Protein AF-A0A8T4I5X8-F1 (afdb_monomer_lite)

Structure (mmCIF, N/CA/C/O backbone):
data_AF-A0A8T4I5X8-F1
#
_entry.id   AF-A0A8T4I5X8-F1
#
loop_
_atom_site.group_PDB
_atom_site.id
_atom_site.type_symbol
_atom_site.label_atom_id
_atom_site.label_alt_id
_atom_site.label_comp_id
_atom_site.label_asym_id
_atom_site.label_enti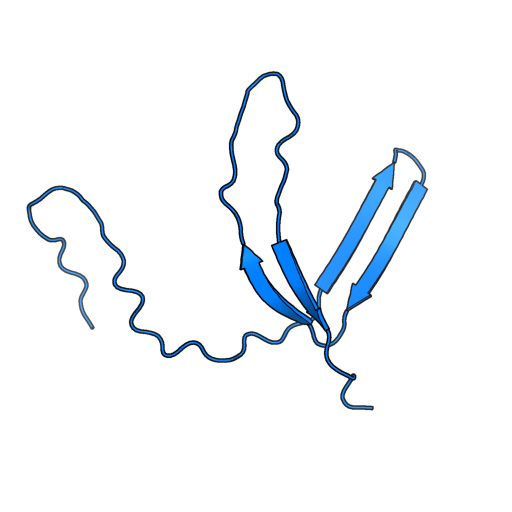ty_id
_atom_site.label_seq_id
_atom_site.pdbx_PDB_ins_code
_atom_site.Cartn_x
_atom_site.Cartn_y
_atom_site.Cartn_z
_atom_site.occupancy
_atom_site.B_iso_or_equiv
_atom_site.auth_seq_id
_atom_site.auth_comp_id
_atom_site.auth_asym_id
_atom_site.auth_atom_id
_atom_site.pdbx_PDB_model_num
ATOM 1 N N . ALA A 1 1 ? 26.486 -6.068 14.491 1.00 40.66 1 ALA A N 1
ATOM 2 C CA . ALA A 1 1 ? 27.405 -5.493 15.488 1.00 40.66 1 ALA A CA 1
ATOM 3 C C . ALA A 1 1 ? 26.584 -5.208 16.734 1.00 40.66 1 ALA A C 1
ATOM 5 O O . ALA A 1 1 ? 25.426 -4.839 16.572 1.00 40.66 1 ALA A O 1
ATOM 6 N N . ASP A 1 2 ? 27.142 -5.507 17.906 1.00 44.84 2 ASP A N 1
ATOM 7 C CA . ASP A 1 2 ? 26.475 -5.482 19.213 1.00 44.84 2 ASP A CA 1
ATOM 8 C C . ASP A 1 2 ? 25.733 -4.171 19.487 1.00 44.84 2 ASP A C 1
ATOM 10 O O . ASP A 1 2 ? 26.254 -3.088 19.226 1.00 44.84 2 ASP A O 1
ATOM 14 N N . LEU A 1 3 ? 24.513 -4.296 20.008 1.00 57.59 3 LEU A N 1
ATOM 15 C CA . LEU A 1 3 ? 23.651 -3.179 20.380 1.00 57.59 3 LEU A CA 1
ATOM 16 C C . LEU A 1 3 ? 23.799 -2.922 21.882 1.00 57.59 3 LEU A C 1
ATOM 18 O O . LEU A 1 3 ? 23.109 -3.548 22.686 1.00 57.59 3 LEU A O 1
ATOM 22 N N . GLU A 1 4 ? 24.684 -2.003 22.264 1.00 61.69 4 GLU A N 1
ATOM 23 C CA . GLU A 1 4 ? 24.670 -1.436 23.614 1.00 61.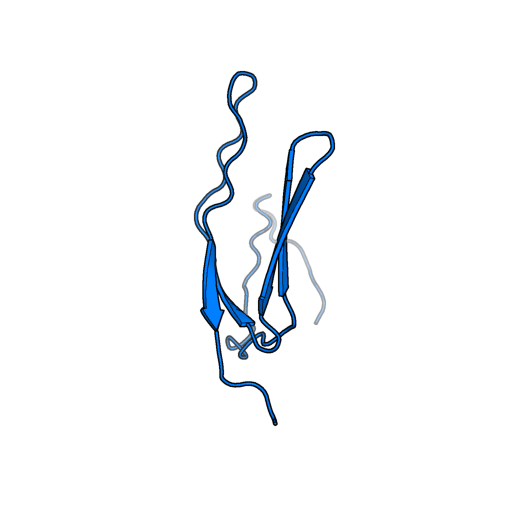69 4 GLU A CA 1
ATOM 24 C C . GLU A 1 4 ? 23.790 -0.174 23.641 1.00 61.69 4 GLU A C 1
ATOM 26 O O . GLU A 1 4 ? 23.959 0.703 22.791 1.00 61.69 4 GLU A O 1
ATOM 31 N N . PRO A 1 5 ? 22.835 -0.068 24.583 1.00 58.97 5 PRO A N 1
ATOM 32 C CA . PRO A 1 5 ? 21.980 1.106 24.712 1.00 58.97 5 PRO A CA 1
ATOM 33 C C . PRO A 1 5 ? 22.772 2.304 25.250 1.00 58.97 5 PRO A C 1
ATOM 35 O O . PRO A 1 5 ? 23.512 2.186 26.231 1.00 58.97 5 PRO A O 1
ATOM 38 N N . ASP A 1 6 ? 22.585 3.477 24.647 1.00 59.62 6 ASP A N 1
ATOM 39 C CA . ASP A 1 6 ? 23.113 4.728 25.174 1.00 59.62 6 ASP A CA 1
ATOM 40 C C . ASP A 1 6 ? 22.318 5.148 26.424 1.00 59.62 6 ASP A C 1
ATOM 42 O O . ASP A 1 6 ? 21.090 5.100 26.492 1.00 59.62 6 ASP A O 1
ATOM 46 N N . GLY A 1 7 ? 23.044 5.509 27.484 1.00 59.91 7 GLY A N 1
ATOM 47 C CA . GLY A 1 7 ? 22.519 5.751 28.836 1.00 59.91 7 GLY A CA 1
ATOM 48 C C . GLY A 1 7 ? 21.603 6.972 29.002 1.00 59.91 7 GLY A C 1
ATOM 49 O O . GLY A 1 7 ? 21.508 7.509 30.103 1.00 59.91 7 GLY A O 1
ATOM 50 N N . THR A 1 8 ? 20.947 7.436 27.940 1.00 59.41 8 THR A N 1
ATOM 51 C CA . THR A 1 8 ? 20.002 8.564 27.923 1.00 59.41 8 THR A CA 1
ATOM 52 C C . THR A 1 8 ? 18.538 8.114 27.915 1.00 59.41 8 THR A C 1
ATOM 54 O O . THR A 1 8 ? 17.644 8.954 27.985 1.00 59.41 8 THR A O 1
ATOM 57 N N . GLY A 1 9 ? 18.269 6.801 27.882 1.00 57.47 9 GLY A N 1
ATOM 58 C CA . GLY A 1 9 ? 16.908 6.251 27.940 1.00 57.47 9 GLY A CA 1
ATOM 59 C C . GLY A 1 9 ? 16.082 6.491 26.672 1.00 57.47 9 GLY A C 1
ATOM 60 O O . GLY A 1 9 ? 14.878 6.243 26.675 1.00 57.47 9 GLY A O 1
ATOM 61 N N . ILE A 1 10 ? 16.719 6.955 25.595 1.00 56.72 10 ILE A N 1
ATOM 62 C CA . ILE A 1 10 ? 16.110 7.125 24.279 1.00 56.72 10 ILE A CA 1
ATOM 63 C C . ILE A 1 10 ? 16.734 6.078 23.364 1.00 56.72 10 ILE A C 1
ATOM 65 O O . ILE A 1 10 ? 17.840 6.256 22.875 1.00 56.72 10 ILE A O 1
ATOM 69 N N . THR A 1 11 ? 16.019 4.984 23.103 1.00 55.72 11 THR A N 1
ATOM 70 C CA . THR A 1 11 ? 16.415 4.053 22.042 1.00 55.72 11 THR A CA 1
ATOM 71 C C . THR A 1 11 ? 16.256 4.761 20.700 1.00 55.72 11 THR A C 1
ATOM 73 O O . THR A 1 11 ? 15.143 4.897 20.195 1.00 55.72 11 THR A O 1
ATOM 76 N N . SER A 1 12 ? 17.361 5.243 20.134 1.00 53.91 12 SER A N 1
ATOM 77 C CA . SER A 1 12 ? 17.390 5.782 18.776 1.00 53.91 12 SER A CA 1
ATOM 78 C C . SER A 1 12 ? 17.944 4.728 17.817 1.00 53.91 12 SER A C 1
ATOM 80 O O . SER A 1 12 ? 19.011 4.155 18.031 1.00 53.91 12 SER A O 1
ATOM 82 N N . PHE A 1 13 ? 17.191 4.427 16.761 1.00 53.25 13 PHE A N 1
ATOM 83 C CA . PHE A 1 13 ? 17.648 3.540 15.700 1.00 53.25 13 PHE A CA 1
ATOM 84 C C . PHE A 1 13 ? 18.407 4.386 14.681 1.00 53.25 13 PHE A C 1
ATOM 86 O O . PHE A 1 13 ? 17.807 5.145 13.924 1.00 53.25 13 PHE A O 1
ATOM 93 N N . ALA A 1 14 ? 19.734 4.273 14.661 1.00 51.88 14 ALA A N 1
ATOM 94 C CA . ALA A 1 14 ? 20.518 4.768 13.538 1.00 51.88 14 ALA A CA 1
ATOM 95 C C . ALA A 1 14 ? 20.295 3.814 12.356 1.00 51.88 14 ALA A C 1
ATOM 97 O O . ALA A 1 14 ? 20.977 2.793 12.235 1.00 51.88 14 ALA A O 1
ATOM 98 N N . GLU A 1 15 ? 19.311 4.119 11.509 1.00 47.41 15 GLU A N 1
ATOM 99 C CA . GLU A 1 15 ? 19.040 3.399 10.264 1.00 47.41 15 GLU A CA 1
ATOM 100 C C . GLU A 1 15 ? 20.225 3.602 9.302 1.00 47.41 15 GLU A C 1
ATOM 102 O O . GLU A 1 15 ? 20.239 4.464 8.434 1.00 47.41 15 GLU A O 1
ATOM 107 N N . THR A 1 16 ? 21.293 2.831 9.518 1.00 52.47 16 THR A N 1
ATOM 108 C CA . T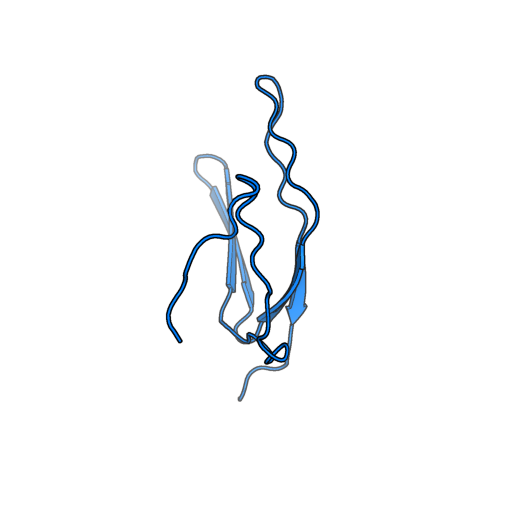HR A 1 16 ? 22.532 2.855 8.719 1.00 52.47 16 THR A CA 1
ATOM 109 C C . THR A 1 16 ? 22.456 1.815 7.598 1.00 52.47 16 THR A C 1
ATOM 111 O O . THR A 1 16 ? 23.448 1.191 7.229 1.00 52.47 16 THR A O 1
ATOM 114 N N . ALA A 1 17 ? 21.261 1.568 7.067 1.00 50.84 17 ALA A N 1
ATOM 115 C CA . ALA A 1 17 ? 21.108 0.815 5.838 1.00 50.84 17 ALA A CA 1
ATOM 116 C C . ALA A 1 17 ? 21.080 1.838 4.706 1.00 50.84 17 ALA A C 1
ATOM 118 O O . ALA A 1 17 ? 20.232 2.724 4.687 1.00 50.84 17 ALA A O 1
ATOM 119 N N . SER A 1 18 ? 22.019 1.750 3.762 1.00 53.69 18 SER A N 1
ATOM 120 C CA . SER A 1 18 ? 21.818 2.411 2.472 1.00 53.69 18 SER A CA 1
ATOM 121 C C . SER A 1 18 ? 20.434 1.989 1.972 1.00 53.69 18 SER A C 1
ATOM 123 O O . SER A 1 18 ? 20.206 0.777 1.946 1.00 53.69 18 SER A O 1
ATOM 125 N N . PRO A 1 19 ? 19.516 2.918 1.643 1.00 61.59 19 PRO A N 1
ATOM 126 C CA . PRO A 1 19 ? 18.167 2.559 1.230 1.00 61.59 19 PRO A CA 1
ATOM 127 C C . PRO A 1 19 ? 18.278 1.704 -0.029 1.00 61.59 19 PRO A C 1
ATOM 129 O O . PRO A 1 19 ? 18.581 2.189 -1.119 1.00 61.59 19 PRO A O 1
ATOM 132 N N . GLN A 1 20 ? 18.154 0.394 0.154 1.00 68.75 20 GLN A N 1
ATOM 133 C CA . GLN A 1 20 ? 18.082 -0.552 -0.940 1.00 68.75 20 GLN A CA 1
ATOM 134 C C . GLN A 1 20 ? 16.626 -0.574 -1.393 1.00 68.75 20 GLN A C 1
ATOM 136 O O . GLN A 1 20 ? 15.750 -0.638 -0.528 1.00 68.75 20 GLN A O 1
ATOM 141 N N . PRO A 1 21 ? 16.364 -0.528 -2.711 1.00 74.25 21 PRO A N 1
ATOM 142 C CA . PRO A 1 21 ? 15.010 -0.623 -3.230 1.00 74.25 21 PRO A CA 1
ATOM 143 C C . PRO A 1 21 ? 14.311 -1.865 -2.677 1.00 74.25 21 PRO A C 1
ATOM 145 O O . PRO A 1 21 ? 14.724 -2.995 -2.951 1.00 74.25 21 PRO A O 1
ATOM 148 N N . ASP A 1 22 ? 13.261 -1.661 -1.887 1.00 83.88 22 ASP A N 1
ATOM 149 C CA . ASP A 1 22 ? 12.484 -2.737 -1.275 1.00 83.88 22 ASP A CA 1
ATOM 150 C C . ASP A 1 22 ? 11.301 -3.105 -2.174 1.00 83.88 22 ASP A C 1
ATOM 152 O O . ASP A 1 22 ? 10.141 -2.767 -1.917 1.00 83.88 22 ASP A O 1
ATOM 156 N N . ARG A 1 23 ? 11.625 -3.779 -3.279 1.00 88.81 23 ARG A N 1
ATOM 157 C CA . ARG A 1 23 ? 10.636 -4.230 -4.259 1.00 88.81 23 ARG A CA 1
ATOM 158 C C . ARG A 1 23 ? 10.008 -5.539 -3.814 1.00 88.81 23 ARG A C 1
ATOM 160 O O . ARG A 1 23 ? 10.695 -6.547 -3.644 1.00 88.81 23 ARG A O 1
ATOM 167 N N . ARG A 1 24 ? 8.687 -5.533 -3.663 1.00 89.94 24 ARG A N 1
ATOM 168 C CA . ARG A 1 24 ? 7.903 -6.717 -3.308 1.00 89.94 24 ARG A CA 1
ATOM 169 C C . ARG A 1 24 ? 6.496 -6.657 -3.888 1.00 89.94 24 ARG A C 1
ATOM 171 O O . ARG A 1 24 ? 6.031 -5.615 -4.344 1.00 89.94 24 ARG A O 1
ATOM 178 N N . ALA A 1 25 ? 5.814 -7.793 -3.834 1.00 92.06 25 ALA A N 1
ATOM 179 C CA . ALA A 1 25 ? 4.423 -7.884 -4.230 1.00 92.06 25 ALA A CA 1
ATOM 180 C C . ALA A 1 25 ? 3.501 -7.302 -3.148 1.00 92.06 25 ALA A C 1
ATOM 182 O O . ALA A 1 25 ? 3.633 -7.629 -1.965 1.00 92.06 25 ALA A O 1
ATOM 183 N N . TRP A 1 26 ? 2.530 -6.494 -3.569 1.00 91.62 26 TRP A N 1
ATOM 184 C CA . TRP A 1 26 ? 1.507 -5.905 -2.710 1.00 91.62 26 TRP A CA 1
ATOM 185 C C . TRP A 1 26 ? 0.113 -6.248 -3.215 1.00 91.62 26 TRP A C 1
ATOM 187 O O . TRP A 1 26 ? -0.152 -6.241 -4.416 1.00 91.62 26 TRP A O 1
ATOM 197 N N . TRP A 1 27 ? -0.807 -6.493 -2.287 1.00 92.81 27 TRP A N 1
ATOM 198 C CA . TRP A 1 27 ? -2.222 -6.640 -2.598 1.00 92.81 27 TRP A CA 1
ATOM 199 C C . TRP A 1 27 ? -3.041 -5.729 -1.691 1.00 92.81 27 TRP A C 1
ATOM 201 O O . TRP A 1 27 ? -3.098 -5.934 -0.479 1.00 92.81 27 TRP A O 1
ATOM 211 N N . PHE A 1 28 ? -3.668 -4.717 -2.287 1.00 90.88 28 PHE A N 1
ATOM 212 C CA . PHE A 1 28 ? -4.545 -3.795 -1.575 1.00 90.88 28 PHE A CA 1
ATOM 213 C C . PHE A 1 28 ? -5.973 -4.294 -1.695 1.00 90.88 28 PHE A C 1
ATOM 215 O O . PHE A 1 28 ? -6.534 -4.310 -2.792 1.00 90.88 28 PHE A O 1
ATOM 222 N N . LEU A 1 29 ? -6.538 -4.728 -0.571 1.00 93.38 29 LEU A N 1
ATOM 223 C CA . LEU A 1 29 ? -7.863 -5.325 -0.504 1.00 93.38 29 LEU A CA 1
ATOM 224 C C . LEU A 1 29 ? -8.803 -4.446 0.321 1.00 93.38 29 LEU A C 1
ATOM 226 O O . LEU A 1 29 ? -8.543 -4.151 1.483 1.00 93.38 29 LEU A O 1
ATOM 230 N N . VAL A 1 30 ? -9.919 -4.075 -0.290 1.00 92.25 30 VAL A N 1
ATOM 231 C CA . VAL A 1 30 ? -11.060 -3.426 0.346 1.00 92.25 30 VAL A CA 1
ATOM 232 C C . VAL A 1 30 ? -12.124 -4.488 0.578 1.00 92.25 30 VAL A C 1
ATOM 234 O O . VAL A 1 30 ? -12.621 -5.108 -0.367 1.00 92.25 30 VAL A O 1
ATOM 237 N N . LEU A 1 31 ? -12.456 -4.697 1.847 1.00 93.56 31 LEU A N 1
ATOM 238 C CA . LEU A 1 31 ? -13.499 -5.611 2.291 1.00 93.56 31 LEU A CA 1
ATOM 239 C C . LEU A 1 31 ? -14.692 -4.794 2.783 1.00 93.56 31 LEU A C 1
ATOM 241 O O . LEU A 1 31 ? -14.547 -3.985 3.695 1.00 93.56 31 LEU A O 1
ATOM 245 N N . ASP A 1 32 ? -15.861 -5.030 2.196 1.00 93.06 32 ASP A N 1
ATOM 246 C CA . ASP A 1 32 ? -17.129 -4.416 2.594 1.00 93.06 32 ASP A CA 1
ATOM 247 C C . ASP A 1 32 ? -18.181 -5.510 2.820 1.00 93.06 32 ASP A C 1
ATOM 249 O O . ASP A 1 32 ? -18.953 -5.881 1.928 1.00 93.06 32 ASP A O 1
ATOM 253 N N . GLY A 1 33 ? -18.130 -6.109 4.014 1.00 91.88 33 GLY A N 1
ATOM 254 C CA . GLY A 1 33 ? -19.021 -7.180 4.461 1.00 91.88 33 GLY A CA 1
ATOM 255 C C . GLY A 1 33 ? -18.974 -8.425 3.571 1.00 91.88 33 GLY A C 1
ATOM 256 O O . GLY A 1 33 ? -18.218 -9.357 3.824 1.00 91.88 33 GLY A O 1
ATOM 257 N N . SER A 1 34 ? -19.816 -8.447 2.538 1.00 94.06 34 SER A N 1
ATOM 258 C CA . SER A 1 34 ? -19.952 -9.562 1.589 1.00 94.06 34 SER A CA 1
ATOM 259 C C . SER A 1 34 ? -19.124 -9.401 0.312 1.00 94.06 34 SER A C 1
ATOM 261 O O . SER A 1 34 ? -18.985 -10.361 -0.446 1.00 94.06 34 SER A O 1
ATOM 263 N N . THR A 1 35 ? -18.591 -8.204 0.052 1.00 94.06 35 THR A N 1
ATOM 264 C CA . THR A 1 35 ? -17.847 -7.900 -1.175 1.00 94.06 35 THR A CA 1
ATOM 265 C C . THR A 1 35 ? -16.378 -7.644 -0.869 1.00 94.06 35 THR A C 1
ATOM 267 O O . THR A 1 35 ? -16.038 -6.973 0.102 1.00 94.06 35 THR A O 1
ATOM 270 N N . ALA A 1 36 ? -15.505 -8.144 -1.741 1.00 94.00 36 ALA A N 1
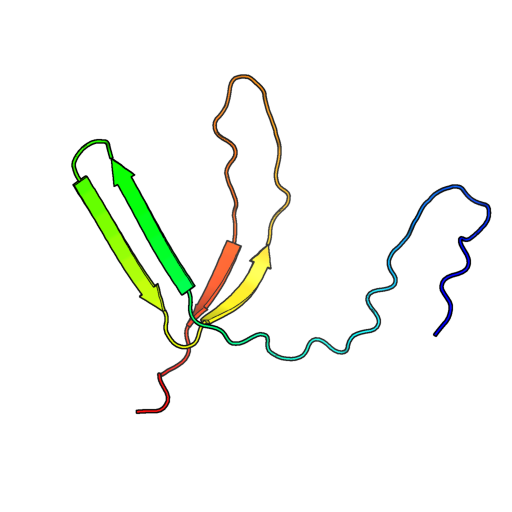ATOM 271 C CA . ALA A 1 36 ? -14.080 -7.865 -1.721 1.00 94.00 36 ALA A CA 1
ATOM 272 C C . ALA A 1 36 ? -13.661 -7.284 -3.075 1.00 94.00 36 ALA A C 1
ATOM 274 O O . ALA A 1 36 ? -13.974 -7.850 -4.125 1.00 94.00 36 ALA A O 1
ATOM 275 N N . LYS A 1 37 ? -12.965 -6.149 -3.059 1.00 94.75 37 LYS A N 1
ATOM 276 C CA . LYS A 1 37 ? -12.356 -5.546 -4.251 1.00 94.75 37 LYS A CA 1
ATOM 277 C C . LYS A 1 37 ? -10.925 -5.176 -3.938 1.00 94.75 37 LYS A C 1
ATOM 279 O O . LYS A 1 37 ? -10.639 -4.697 -2.852 1.00 94.75 37 LYS A O 1
ATOM 284 N N . GLY A 1 38 ? -10.028 -5.360 -4.889 1.00 93.94 38 GLY A N 1
ATOM 285 C CA . GLY A 1 38 ? -8.638 -5.003 -4.681 1.00 93.94 38 GLY A CA 1
ATOM 286 C C . GLY A 1 38 ? -7.859 -4.935 -5.974 1.00 93.94 38 GLY A C 1
ATOM 287 O O . GLY A 1 38 ? -8.366 -5.303 -7.034 1.00 93.94 38 GLY A O 1
ATOM 288 N N . PHE A 1 39 ? -6.621 -4.477 -5.866 1.00 91.56 39 PHE A N 1
ATOM 289 C CA . PHE A 1 39 ? -5.672 -4.452 -6.970 1.00 91.56 39 PHE A CA 1
ATOM 290 C C . PHE A 1 39 ? -4.312 -4.959 -6.499 1.00 91.56 39 PHE A C 1
ATOM 292 O O . PHE A 1 39 ? -3.912 -4.766 -5.348 1.00 91.56 39 PHE A O 1
ATOM 299 N N . TYR A 1 40 ? -3.639 -5.667 -7.398 1.00 92.88 40 TYR A N 1
ATOM 300 C CA . TYR A 1 40 ? -2.368 -6.327 -7.152 1.00 92.88 40 TYR A CA 1
ATOM 301 C C . TYR A 1 40 ? -1.243 -5.551 -7.833 1.00 92.88 40 TYR A C 1
ATOM 303 O O . TYR A 1 40 ? -1.373 -5.169 -8.996 1.00 92.88 40 TYR A O 1
ATOM 311 N N . VAL A 1 41 ? -0.154 -5.322 -7.104 1.00 92.81 41 VAL A N 1
ATOM 312 C CA . VAL A 1 41 ? 1.066 -4.682 -7.598 1.00 92.81 41 VAL A CA 1
ATOM 313 C C . VAL A 1 41 ? 2.197 -5.709 -7.478 1.00 92.81 41 VAL A C 1
ATOM 315 O O . VAL A 1 41 ? 2.657 -5.949 -6.361 1.00 92.81 41 VAL A O 1
ATOM 318 N N . PRO A 1 42 ? 2.632 -6.350 -8.580 1.00 91.88 42 PRO A N 1
ATOM 319 C CA . PRO A 1 42 ? 3.630 -7.425 -8.532 1.00 91.88 42 PRO A CA 1
ATOM 320 C C . PRO A 1 42 ? 5.014 -6.927 -8.107 1.00 91.88 42 PRO A C 1
ATOM 322 O O . PRO A 1 42 ? 5.680 -7.567 -7.297 1.00 91.88 42 PRO A O 1
ATOM 325 N N . GLN A 1 43 ? 5.414 -5.759 -8.612 1.00 92.50 43 GLN A N 1
ATOM 326 C CA . GLN A 1 43 ? 6.683 -5.104 -8.309 1.00 92.50 43 GLN A CA 1
ATOM 327 C C . GLN A 1 43 ? 6.399 -3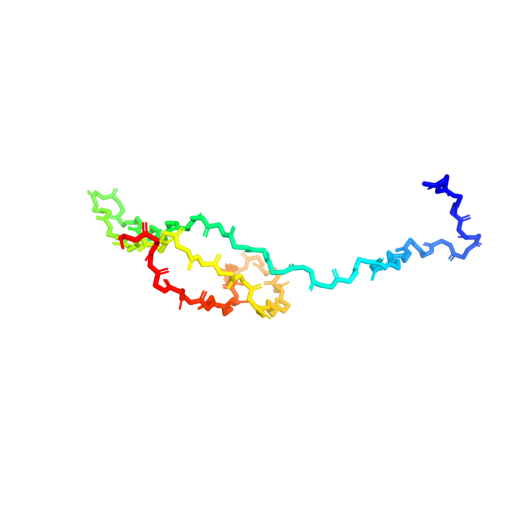.710 -7.748 1.00 92.50 43 GLN A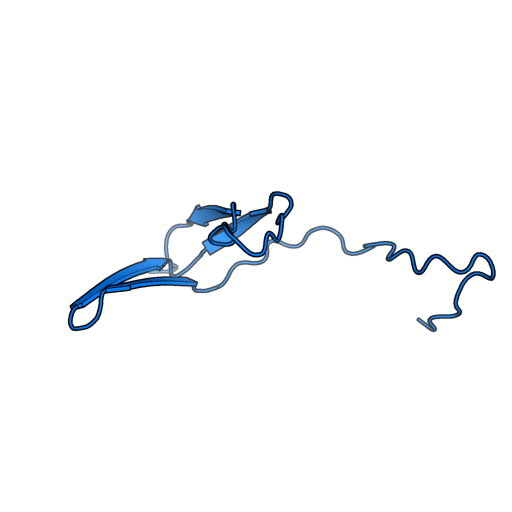 C 1
ATOM 329 O O . GLN A 1 43 ? 6.318 -2.735 -8.495 1.00 92.50 43 GLN A O 1
ATOM 334 N N . GLY A 1 44 ? 6.183 -3.611 -6.436 1.00 91.56 44 GLY A N 1
ATOM 335 C CA . GLY A 1 44 ? 5.912 -2.344 -5.757 1.00 91.56 44 GLY A CA 1
ATOM 336 C C . GLY A 1 44 ? 6.909 -2.049 -4.643 1.00 91.56 44 GLY A C 1
ATOM 337 O O . GLY A 1 44 ? 7.332 -2.947 -3.914 1.00 91.56 44 GLY A O 1
ATOM 338 N N . GLU A 1 45 ? 7.241 -0.776 -4.480 1.00 92.12 45 GLU A N 1
ATOM 339 C CA . GLU A 1 45 ? 8.096 -0.270 -3.404 1.00 92.12 45 GLU A CA 1
ATOM 340 C C . GLU A 1 45 ? 7.344 0.814 -2.633 1.00 92.12 45 GLU A C 1
ATOM 342 O O . GLU A 1 45 ? 6.786 1.730 -3.241 1.00 92.12 45 GLU A O 1
ATOM 347 N N . ILE A 1 46 ? 7.308 0.719 -1.299 1.00 89.81 46 ILE A N 1
ATOM 348 C CA . ILE A 1 46 ? 6.792 1.821 -0.480 1.00 89.81 46 ILE A CA 1
ATOM 349 C C . ILE A 1 46 ? 7.893 2.866 -0.371 1.00 89.81 46 ILE A C 1
ATOM 351 O O . ILE A 1 46 ? 8.874 2.655 0.338 1.00 89.81 46 ILE A O 1
ATOM 355 N N . THR A 1 47 ? 7.710 3.984 -1.061 1.00 89.56 47 THR A N 1
ATOM 356 C CA . THR A 1 47 ? 8.706 5.058 -1.139 1.00 89.56 47 THR A CA 1
ATOM 357 C C . THR A 1 47 ? 8.469 6.168 -0.124 1.00 89.56 47 THR A C 1
ATOM 359 O O . THR A 1 47 ? 9.386 6.930 0.155 1.00 89.56 47 THR A O 1
ATOM 362 N N . ASP A 1 48 ? 7.257 6.266 0.423 1.00 87.38 48 ASP A N 1
ATOM 363 C CA . ASP A 1 48 ? 6.915 7.239 1.459 1.00 87.38 48 ASP A CA 1
ATOM 364 C C . ASP A 1 48 ? 5.868 6.664 2.419 1.00 87.38 48 ASP A C 1
ATOM 366 O O . ASP A 1 48 ? 4.984 5.900 2.007 1.00 87.38 48 ASP A O 1
ATOM 370 N N . ARG A 1 49 ? 5.987 7.013 3.702 1.00 87.50 49 ARG A N 1
ATOM 371 C CA . ARG A 1 49 ? 5.024 6.679 4.756 1.00 87.50 49 ARG A CA 1
ATOM 372 C C . ARG A 1 49 ? 4.859 7.896 5.650 1.00 87.50 49 ARG A C 1
ATOM 374 O O . ARG A 1 49 ? 5.847 8.384 6.192 1.00 87.50 49 ARG A O 1
ATOM 381 N N . SER A 1 50 ? 3.625 8.344 5.833 1.00 86.56 50 SER A N 1
ATOM 382 C CA . SER A 1 50 ? 3.328 9.437 6.758 1.00 86.56 50 SER A CA 1
ATOM 383 C C . SER A 1 50 ? 3.130 8.932 8.189 1.00 86.56 50 SER A C 1
ATOM 385 O O . SER A 1 50 ? 2.976 7.731 8.437 1.00 86.56 50 SER A O 1
ATOM 387 N N . ASP A 1 51 ? 3.104 9.866 9.139 1.00 84.88 51 ASP A N 1
ATOM 388 C CA . ASP A 1 51 ? 2.820 9.567 10.538 1.00 84.88 51 ASP A CA 1
ATOM 389 C C . ASP A 1 51 ? 1.402 9.009 10.718 1.00 84.88 51 ASP A C 1
ATOM 391 O O . ASP A 1 51 ? 0.422 9.529 10.181 1.00 84.88 51 ASP A O 1
ATOM 395 N N . VAL A 1 52 ? 1.280 7.967 11.539 1.00 83.00 52 VAL A N 1
ATOM 396 C CA . VAL A 1 52 ? -0.013 7.365 11.876 1.00 83.00 52 VAL A CA 1
ATOM 397 C C . VAL A 1 52 ? -0.491 7.937 13.202 1.00 83.00 52 VAL A C 1
ATOM 399 O O . VAL A 1 52 ? 0.129 7.729 14.245 1.00 83.00 52 VAL A O 1
ATOM 402 N N . THR A 1 53 ? -1.621 8.641 13.177 1.00 82.44 53 THR A N 1
ATOM 403 C CA . THR A 1 53 ? -2.266 9.129 14.400 1.00 82.44 53 THR A CA 1
ATOM 404 C C . THR A 1 53 ? -3.369 8.168 14.825 1.00 82.44 53 THR A C 1
ATOM 406 O O . THR A 1 53 ? -4.320 7.934 14.084 1.00 82.44 53 THR A O 1
ATOM 409 N N . PHE A 1 54 ? -3.274 7.653 16.049 1.00 79.69 54 PHE A N 1
ATOM 410 C CA . PHE A 1 54 ? -4.303 6.800 16.638 1.00 79.69 54 PHE A CA 1
ATOM 411 C C . PHE A 1 54 ? -5.230 7.633 17.524 1.00 79.69 54 PHE A C 1
ATOM 413 O O . PHE A 1 54 ? -4.783 8.262 18.484 1.00 79.69 54 PHE A O 1
ATOM 420 N N . LYS A 1 55 ? -6.530 7.625 17.221 1.00 86.44 55 LYS A N 1
ATOM 421 C CA . LYS A 1 55 ? -7.578 8.230 18.054 1.00 86.44 55 LYS A CA 1
ATOM 422 C C . LYS A 1 55 ? -8.675 7.209 18.308 1.00 86.44 55 LYS A C 1
ATOM 424 O O . LYS A 1 55 ? -8.973 6.395 17.445 1.00 86.44 55 LYS A O 1
ATOM 429 N N . GLN A 1 56 ? -9.280 7.268 19.490 1.00 83.00 56 GLN A N 1
ATOM 430 C CA . GLN A 1 56 ? -10.281 6.285 19.906 1.00 83.00 56 GLN A CA 1
ATOM 431 C C . GLN A 1 56 ? -11.592 6.386 19.108 1.00 83.00 56 GLN A C 1
ATOM 433 O O . GLN A 1 56 ? -12.237 5.368 18.875 1.00 83.00 56 GLN A O 1
ATOM 438 N N . ASP A 1 57 ? -11.944 7.588 18.650 1.00 90.19 57 ASP A N 1
ATOM 439 C CA . ASP A 1 57 ? -13.216 7.868 17.970 1.00 90.19 57 ASP A CA 1
ATOM 440 C C . ASP A 1 57 ? -13.082 7.967 16.440 1.00 90.19 57 ASP A C 1
ATOM 442 O O . ASP A 1 57 ? -14.025 8.367 15.758 1.00 90.19 57 ASP A O 1
ATOM 446 N N . GLU A 1 58 ? -11.914 7.638 15.879 1.00 84.88 58 GLU A N 1
ATOM 447 C CA . GLU A 1 58 ? -11.633 7.799 14.451 1.00 84.88 58 GLU A CA 1
ATOM 448 C C . GLU A 1 58 ? -10.937 6.562 13.875 1.00 84.88 58 GLU A C 1
ATOM 450 O O . GLU A 1 58 ? -10.142 5.891 14.534 1.00 84.88 58 GLU A O 1
ATOM 455 N N . MET A 1 59 ? -11.227 6.262 12.610 1.00 82.81 59 MET A N 1
ATOM 456 C CA . MET A 1 59 ? -10.526 5.213 11.883 1.00 82.81 59 MET A CA 1
ATOM 457 C C . MET A 1 59 ? -9.057 5.606 11.691 1.00 82.81 59 MET A C 1
ATOM 459 O O . MET A 1 59 ? -8.754 6.703 11.229 1.00 82.81 59 MET A O 1
ATOM 463 N N . SER A 1 60 ? -8.136 4.701 12.022 1.00 85.19 60 SER A N 1
ATOM 464 C CA . SER A 1 60 ? -6.706 4.931 11.794 1.00 85.19 60 SER A CA 1
ATOM 465 C C . SER A 1 60 ? -6.388 4.801 10.305 1.00 85.19 60 SER A C 1
ATOM 467 O O . SER A 1 60 ? -6.478 3.712 9.735 1.00 85.19 60 SER A O 1
ATOM 469 N N . GLY A 1 61 ? -6.046 5.924 9.677 1.00 86.50 61 GLY A N 1
ATOM 470 C CA . GLY A 1 61 ? -5.561 5.974 8.303 1.00 86.50 61 GLY A CA 1
ATOM 471 C C . GLY A 1 61 ? -4.059 5.709 8.239 1.00 86.50 61 GLY A C 1
ATOM 472 O O . GLY A 1 61 ? -3.299 6.224 9.056 1.00 86.50 61 GLY A O 1
ATOM 473 N N . TYR A 1 62 ? -3.639 4.919 7.254 1.00 86.62 62 TYR A N 1
ATOM 474 C CA . TYR A 1 62 ? -2.232 4.710 6.922 1.00 86.62 62 TYR A CA 1
ATOM 475 C C . TYR A 1 62 ? -1.976 5.325 5.553 1.00 86.62 62 TYR A C 1
ATOM 477 O O . TYR A 1 62 ? -2.384 4.763 4.535 1.00 86.62 62 TYR A O 1
ATOM 485 N N . GLU A 1 63 ? -1.336 6.489 5.533 1.00 88.50 63 GLU A N 1
ATOM 486 C CA . GLU A 1 63 ? -0.957 7.149 4.289 1.00 88.50 63 GLU A CA 1
ATOM 487 C C . GLU A 1 63 ? 0.416 6.643 3.844 1.00 88.50 63 GLU A C 1
ATOM 489 O O . GLU A 1 63 ? 1.416 6.767 4.555 1.00 88.50 63 GLU A O 1
ATOM 494 N N . ILE A 1 64 ? 0.433 6.000 2.676 1.00 88.81 64 ILE A N 1
ATOM 495 C CA . ILE A 1 64 ? 1.633 5.445 2.059 1.00 88.81 64 ILE A CA 1
ATOM 496 C C . ILE A 1 64 ? 1.643 5.771 0.569 1.00 88.81 64 ILE A C 1
ATOM 498 O O . ILE A 1 64 ? 0.604 5.730 -0.094 1.00 88.81 64 ILE A O 1
ATOM 502 N N . THR A 1 65 ? 2.833 6.015 0.029 1.00 92.06 65 THR A N 1
ATOM 503 C CA . THR A 1 65 ? 3.048 6.099 -1.419 1.00 92.06 65 THR A CA 1
ATOM 504 C C . THR A 1 65 ? 3.733 4.831 -1.899 1.00 92.06 65 THR A C 1
ATOM 506 O O . THR A 1 65 ? 4.784 4.447 -1.384 1.00 92.06 65 THR A O 1
ATOM 509 N N . VAL A 1 66 ? 3.139 4.187 -2.905 1.00 90.69 66 VAL A N 1
ATOM 510 C CA . VAL A 1 66 ? 3.671 2.970 -3.525 1.00 90.69 66 VAL A CA 1
ATOM 511 C C . VAL A 1 66 ? 4.089 3.292 -4.953 1.00 90.69 66 VAL A C 1
ATOM 513 O O . VAL A 1 66 ? 3.250 3.639 -5.784 1.00 90.69 66 VAL A O 1
ATOM 516 N N . THR A 1 67 ? 5.376 3.146 -5.253 1.00 92.38 67 THR A N 1
ATOM 517 C CA . THR A 1 67 ? 5.880 3.215 -6.626 1.00 92.38 67 THR A CA 1
ATOM 518 C C . THR A 1 67 ? 5.737 1.840 -7.268 1.00 92.38 67 THR A C 1
ATOM 520 O O . THR A 1 67 ? 6.288 0.859 -6.769 1.00 92.38 67 THR A O 1
ATOM 523 N N . ALA A 1 68 ? 4.973 1.761 -8.358 1.00 92.12 68 ALA A N 1
ATOM 524 C CA . ALA A 1 68 ? 4.779 0.536 -9.127 1.00 92.12 68 ALA A CA 1
ATOM 525 C C . ALA A 1 68 ? 5.763 0.475 -10.302 1.00 92.12 68 ALA A C 1
ATOM 527 O O . ALA A 1 68 ? 5.880 1.427 -11.077 1.00 92.12 68 ALA A O 1
ATOM 528 N N . TYR A 1 69 ? 6.434 -0.661 -10.448 1.00 89.88 69 TYR A N 1
ATOM 529 C CA . TYR A 1 69 ? 7.346 -0.950 -11.548 1.00 89.88 69 TYR A CA 1
ATOM 530 C C . TYR A 1 69 ? 6.695 -1.930 -12.532 1.00 89.88 69 TYR A C 1
ATOM 532 O O . TYR A 1 69 ? 5.796 -2.683 -12.142 1.00 89.88 69 TYR A O 1
ATOM 540 N N . PRO A 1 70 ? 7.130 -1.937 -13.807 1.00 88.94 70 PRO A N 1
ATOM 541 C CA . PRO A 1 70 ? 6.778 -3.007 -14.730 1.00 88.94 70 PRO A CA 1
ATOM 542 C C . PRO A 1 70 ? 7.140 -4.366 -14.130 1.00 88.94 70 PRO A C 1
ATOM 544 O O . PRO A 1 70 ? 8.162 -4.498 -13.457 1.00 88.94 70 PRO A O 1
ATOM 547 N N . ASP A 1 71 ? 6.284 -5.353 -14.366 1.00 80.81 71 ASP A N 1
ATOM 548 C CA . ASP A 1 71 ? 6.598 -6.732 -14.016 1.00 80.81 71 ASP A CA 1
ATOM 549 C C . ASP A 1 71 ? 7.741 -7.250 -14.903 1.00 80.81 71 ASP A C 1
ATOM 551 O O . ASP A 1 71 ? 7.884 -6.803 -16.047 1.00 80.81 71 ASP A O 1
ATOM 555 N N . ASP A 1 72 ? 8.532 -8.190 -14.385 1.00 67.19 72 ASP A N 1
ATOM 556 C CA . ASP A 1 72 ? 9.539 -8.924 -15.166 1.00 67.19 72 ASP A CA 1
ATOM 557 C C . ASP A 1 72 ? 8.799 -9.983 -16.011 1.00 67.19 72 ASP A C 1
ATOM 559 O O . ASP A 1 72 ? 8.823 -11.180 -15.716 1.00 67.19 72 ASP A O 1
ATOM 563 N N . ALA A 1 73 ? 8.053 -9.521 -17.018 1.00 55.03 73 ALA A N 1
ATOM 564 C CA . ALA A 1 73 ? 7.382 -10.358 -18.014 1.00 55.03 73 ALA A CA 1
ATOM 565 C C . ALA A 1 73 ? 8.252 -10.558 -19.263 1.00 55.03 73 ALA A C 1
ATOM 567 O O . ALA A 1 73 ? 8.786 -9.550 -19.784 1.00 55.03 73 ALA A O 1
#

Secondary structure (DSSP, 8-state):
---PPPTTS-------S------EEEEEEEEETTEEEEEEEEEEEEEEEPPPPP-TTS-----EEEEE-----

Radius of gyration: 18.0 Å; chains: 1; bounding box: 47×20×47 Å

Sequence (73 aa):
ADLEPDGTGITSFAETASPQPDRRAWWFLVLDGSTAKGFYVPQGEITDRSDVTFKQDEMSGYEITVTAYPDDA

Foldseek 3Di:
DDDDDDPPPDPDDPPPDPPDFPWAKDWDWDDDPPDIDIDIAGTKGFPDWDDWDDDPVDDTDTDTDIDGDDDPD

pLDDT: mean 79.09, std 16.1, range [40.66, 94.75]